Protein AF-A0A2S9FW70-F1 (afdb_monomer_lite)

Secondary structure (DSSP, 8-state):
-PPTT---------TTSTTTTGGGGGGGGG-HHHHHHHHHTTTSS--SS-BTTTB----HHHHHHHHHHTS-------SS--TT-

Foldseek 3Di:
DDDVVDDDDDDDDACPDQCLQPQLGPCCVVPQQVSQVVSCVPPVDGDPCHYPPNHYNHHPVNVVVVLVVVVPDPDDDDPPDDPVD

Radius of gyration: 15.77 Å; chains: 1; bounding box: 40×20×42 Å

Structure (mmCIF, N/CA/C/O backbone):
data_AF-A0A2S9FW70-F1
#
_entry.id   AF-A0A2S9FW70-F1
#
loop_
_atom_site.group_PDB
_atom_site.id
_atom_site.type_symbol
_atom_site.label_atom_id
_atom_site.label_alt_id
_atom_site.label_comp_id
_atom_site.label_asym_id
_atom_site.label_entity_id
_atom_site.label_seq_id
_atom_site.pdbx_PDB_ins_code
_atom_site.Cartn_x
_atom_site.Cartn_y
_atom_site.Cartn_z
_atom_site.occupancy
_atom_site.B_iso_or_equiv
_atom_site.auth_seq_id
_atom_site.auth_comp_id
_atom_site.auth_asym_id
_atom_site.auth_atom_id
_atom_site.pdbx_PDB_model_num
ATOM 1 N N . VAL A 1 1 ? -1.859 10.866 -18.184 1.00 83.88 1 VAL A N 1
ATOM 2 C CA . VAL A 1 1 ? -1.124 9.672 -18.675 1.00 83.88 1 VAL A CA 1
ATOM 3 C C . VAL A 1 1 ? 0.209 10.136 -19.245 1.00 83.88 1 VAL A C 1
ATOM 5 O O . VAL A 1 1 ? 0.262 11.261 -19.734 1.00 83.88 1 VAL A O 1
ATOM 8 N N . THR A 1 2 ? 1.283 9.357 -19.104 1.00 94.69 2 THR A N 1
ATOM 9 C CA . THR A 1 2 ? 2.612 9.710 -19.633 1.00 94.69 2 THR A CA 1
ATOM 10 C C . THR A 1 2 ? 2.682 9.481 -21.146 1.00 94.69 2 THR A C 1
ATOM 12 O O . THR A 1 2 ? 1.949 8.663 -21.695 1.00 94.69 2 THR A O 1
ATOM 15 N N . ARG A 1 3 ? 3.564 10.214 -21.837 1.00 96.31 3 ARG A N 1
ATOM 16 C CA . ARG A 1 3 ? 3.920 9.920 -23.237 1.00 96.31 3 ARG A CA 1
ATOM 17 C C . ARG A 1 3 ? 4.643 8.563 -23.341 1.00 96.31 3 ARG A C 1
ATOM 19 O O . ARG A 1 3 ? 5.220 8.141 -22.335 1.00 96.31 3 ARG A O 1
ATOM 26 N N . PRO A 1 4 ? 4.695 7.918 -24.523 1.00 94.81 4 PRO A N 1
ATOM 27 C CA . PRO A 1 4 ? 5.512 6.720 -24.728 1.00 94.81 4 PRO A CA 1
ATOM 28 C C . PRO A 1 4 ? 6.959 6.916 -24.245 1.00 94.81 4 PRO A C 1
ATOM 30 O O . PRO A 1 4 ? 7.562 7.964 -24.495 1.00 94.81 4 PRO A O 1
ATOM 33 N N . GLY A 1 5 ? 7.485 5.933 -23.507 1.00 93.75 5 GLY A N 1
ATOM 34 C CA . GLY A 1 5 ? 8.801 5.996 -22.852 1.00 93.75 5 GLY A CA 1
ATOM 35 C C . GLY A 1 5 ? 8.872 6.887 -21.600 1.00 93.75 5 GLY A C 1
ATOM 36 O O . GLY A 1 5 ? 9.957 7.113 -21.070 1.00 93.75 5 GLY A O 1
ATOM 37 N N . GLY A 1 6 ? 7.749 7.439 -21.131 1.00 96.38 6 GLY A N 1
ATOM 38 C CA . GLY A 1 6 ? 7.692 8.246 -19.911 1.00 96.38 6 GLY A CA 1
ATOM 39 C C . GLY A 1 6 ? 7.682 7.411 -18.626 1.00 96.38 6 GLY A C 1
ATOM 40 O O . GLY A 1 6 ? 7.183 6.291 -18.603 1.00 96.38 6 GLY A O 1
ATOM 41 N N . LEU A 1 7 ? 8.181 7.994 -17.533 1.00 96.00 7 LEU A N 1
ATOM 42 C CA . LEU A 1 7 ? 8.253 7.362 -16.212 1.00 96.00 7 LEU A CA 1
ATOM 43 C C . LEU A 1 7 ? 6.971 7.591 -15.397 1.00 96.00 7 LEU A C 1
ATOM 45 O O . LEU A 1 7 ? 6.506 8.725 -15.275 1.00 96.00 7 LEU A O 1
ATOM 49 N N . VAL A 1 8 ? 6.453 6.533 -14.772 1.00 95.69 8 VAL A N 1
ATOM 50 C CA . VAL A 1 8 ? 5.386 6.605 -13.762 1.00 95.69 8 VAL A CA 1
ATOM 51 C C . VAL A 1 8 ? 5.966 6.219 -12.405 1.00 95.69 8 VAL A C 1
ATOM 53 O O . VAL A 1 8 ? 6.612 5.183 -12.275 1.00 95.69 8 VAL A O 1
ATOM 56 N N . VAL A 1 9 ? 5.715 7.040 -11.384 1.00 95.50 9 VAL A N 1
ATOM 57 C CA . VAL A 1 9 ? 6.062 6.725 -9.993 1.00 95.50 9 VAL A CA 1
ATOM 58 C C . VAL A 1 9 ? 4.780 6.417 -9.237 1.00 95.50 9 VAL A C 1
ATOM 60 O O . VAL A 1 9 ? 3.883 7.256 -9.161 1.00 95.50 9 VAL A O 1
ATOM 63 N N . LEU A 1 10 ? 4.705 5.219 -8.662 1.00 94.62 10 LEU A N 1
ATOM 64 C CA . LEU A 1 10 ? 3.601 4.798 -7.808 1.00 94.62 10 LEU A CA 1
ATOM 65 C C . LEU A 1 10 ? 4.089 4.670 -6.372 1.00 94.62 10 LEU A C 1
ATOM 67 O O . LEU A 1 10 ? 5.137 4.091 -6.099 1.00 94.62 10 LEU A O 1
ATOM 71 N N . SER A 1 11 ? 3.308 5.218 -5.451 1.00 93.88 11 SER A N 1
ATOM 72 C CA . SER A 1 11 ? 3.566 5.140 -4.021 1.00 93.88 11 SER A CA 1
ATOM 73 C C . SER A 1 11 ? 2.245 4.928 -3.308 1.00 93.88 11 SER A C 1
ATOM 75 O O . SER A 1 11 ? 1.264 5.616 -3.589 1.00 93.88 11 SER A O 1
ATOM 77 N N . TYR A 1 12 ? 2.219 3.959 -2.404 1.00 93.88 12 TYR A N 1
ATOM 78 C CA . TYR A 1 12 ? 1.056 3.643 -1.595 1.00 93.88 12 TYR A CA 1
ATOM 79 C C . TYR A 1 12 ? 1.507 3.200 -0.206 1.00 93.88 12 TYR A C 1
ATOM 81 O O . TYR A 1 12 ? 2.596 2.650 -0.021 1.00 93.88 12 TYR A O 1
ATOM 89 N N . THR A 1 13 ? 0.663 3.461 0.788 1.00 94.31 13 THR A N 1
ATOM 90 C CA . THR A 1 13 ? 0.877 2.953 2.140 1.00 94.31 13 THR A CA 1
ATOM 91 C C . THR A 1 13 ? 0.520 1.475 2.160 1.00 94.31 13 THR A C 1
ATOM 93 O O . THR A 1 13 ? -0.593 1.096 1.805 1.00 94.31 13 THR A O 1
ATOM 96 N N . VAL A 1 14 ? 1.463 0.635 2.576 1.00 95.38 14 VAL A N 1
ATOM 97 C CA . VAL A 1 14 ? 1.232 -0.808 2.681 1.00 95.38 14 VAL A CA 1
ATOM 98 C C . VAL A 1 14 ? 0.213 -1.098 3.782 1.00 95.38 14 VAL A C 1
ATOM 100 O O . VAL A 1 14 ? 0.313 -0.546 4.880 1.00 95.38 14 VAL A O 1
ATOM 103 N N . TRP A 1 15 ? -0.750 -1.982 3.504 1.00 96.31 15 TRP A N 1
ATOM 104 C CA . TRP A 1 15 ? -1.843 -2.288 4.433 1.00 96.31 15 TRP A CA 1
ATOM 105 C C . TRP A 1 15 ? -1.350 -2.755 5.797 1.00 96.31 15 TRP A C 1
ATOM 107 O O . TRP A 1 15 ? -1.887 -2.335 6.803 1.00 96.31 15 TRP A O 1
ATOM 117 N N . LEU A 1 16 ? -0.311 -3.592 5.832 1.00 93.50 16 LEU A N 1
ATOM 118 C CA . LEU A 1 16 ? 0.237 -4.134 7.078 1.00 93.50 16 LEU A CA 1
ATOM 119 C C . LEU A 1 16 ? 1.213 -3.180 7.784 1.00 93.50 16 LEU A C 1
ATOM 121 O O . LEU A 1 16 ? 1.806 -3.550 8.796 1.00 93.50 16 LEU A O 1
ATOM 125 N N . GLY A 1 17 ? 1.410 -1.968 7.264 1.00 92.31 17 GLY A N 1
ATOM 126 C CA . GLY A 1 17 ? 2.248 -0.952 7.891 1.00 92.31 17 GLY A CA 1
ATOM 127 C C . GLY A 1 17 ? 1.507 -0.191 8.995 1.00 92.31 17 GLY A C 1
ATOM 128 O O . GLY A 1 17 ? 0.278 -0.135 8.994 1.00 92.31 17 GLY A O 1
ATOM 129 N N . PRO A 1 18 ? 2.231 0.499 9.893 1.00 92.88 18 PRO A N 1
ATOM 130 C CA . PRO A 1 18 ? 1.629 1.216 11.025 1.00 92.88 18 PRO A CA 1
ATOM 131 C C . PRO A 1 18 ? 0.637 2.314 10.606 1.00 92.88 18 PRO A C 1
ATOM 133 O O . PRO A 1 18 ? -0.222 2.711 11.389 1.00 92.88 18 PRO A O 1
ATOM 136 N N . PHE A 1 19 ? 0.728 2.783 9.359 1.00 93.56 19 PHE A N 1
ATOM 137 C CA . PHE A 1 19 ? -0.139 3.812 8.787 1.00 93.56 19 PHE A CA 1
ATOM 138 C C . PHE A 1 19 ? -1.190 3.262 7.809 1.00 93.56 19 PHE A C 1
ATOM 140 O O . PHE A 1 19 ? -1.947 4.049 7.243 1.00 93.56 19 PHE A O 1
ATOM 147 N N . GLY A 1 20 ? -1.263 1.939 7.604 1.00 95.75 20 GLY A N 1
ATOM 148 C CA . GLY A 1 20 ? -2.145 1.310 6.609 1.00 95.75 20 GLY A CA 1
ATOM 149 C C . GLY A 1 20 ? -3.628 1.611 6.828 1.00 95.75 20 GLY A C 1
ATOM 150 O O . GLY A 1 20 ? -4.386 1.779 5.876 1.00 95.75 20 GLY A O 1
ATOM 151 N N . GLY A 1 21 ? -4.035 1.771 8.089 1.00 96.44 21 GLY A N 1
ATOM 152 C CA . GLY A 1 21 ? -5.404 2.120 8.462 1.00 96.44 21 GLY A CA 1
ATOM 153 C C . GLY A 1 21 ? -5.796 3.586 8.275 1.00 96.44 21 GLY A C 1
ATOM 154 O O . GLY A 1 21 ? -6.970 3.905 8.459 1.00 96.44 21 GLY A O 1
ATOM 155 N N . HIS A 1 22 ? -4.859 4.484 7.947 1.00 96.19 22 HIS A N 1
ATOM 156 C CA . HIS A 1 22 ? -5.101 5.930 7.914 1.00 96.19 22 HIS A CA 1
ATOM 157 C C . HIS A 1 22 ? -5.833 6.412 9.184 1.00 96.19 22 HIS A C 1
ATOM 159 O O . HIS A 1 22 ? -5.348 6.210 10.296 1.00 96.19 22 HIS A O 1
ATOM 165 N N . GLU A 1 23 ? -7.018 7.005 9.044 1.00 96.94 23 GLU A N 1
ATOM 166 C CA . GLU A 1 23 ? -7.818 7.522 10.158 1.00 96.94 23 GLU A CA 1
ATOM 167 C 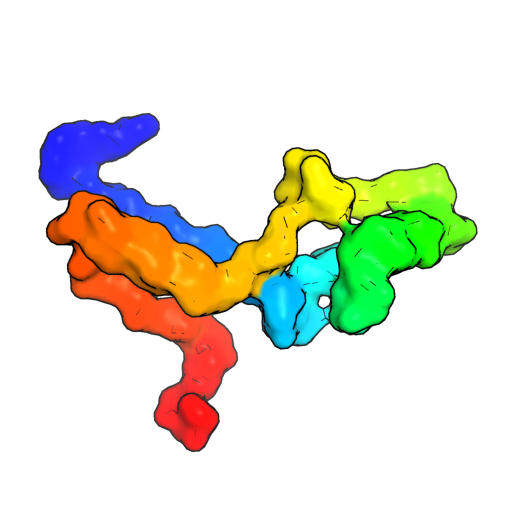C . GLU A 1 23 ? -8.321 6.428 11.109 1.00 96.94 23 GLU A C 1
ATOM 169 O O . GLU A 1 23 ? -8.575 6.691 12.282 1.00 96.94 23 GLU A O 1
ATOM 174 N N . MET A 1 24 ? -8.410 5.180 10.639 1.00 96.50 24 MET A N 1
ATOM 175 C CA . MET A 1 24 ? -8.747 4.035 11.486 1.00 96.50 24 MET A CA 1
ATOM 176 C C . MET A 1 24 ? -7.579 3.627 12.406 1.00 96.50 24 MET A C 1
ATOM 178 O O . MET A 1 24 ? -7.756 2.799 13.308 1.00 96.50 24 MET A O 1
ATOM 182 N N . GLY A 1 25 ? -6.379 4.183 12.194 1.00 95.25 25 GLY A N 1
ATOM 183 C CA . GLY A 1 25 ? -5.175 3.890 12.970 1.00 95.25 25 GLY A CA 1
ATOM 184 C C . GLY A 1 25 ? -4.849 2.396 12.997 1.00 95.25 25 GLY A C 1
ATOM 185 O O . GLY A 1 25 ? -5.184 1.653 12.077 1.00 95.25 25 GLY A O 1
ATOM 186 N N . LEU A 1 26 ? -4.249 1.917 14.089 1.00 96.81 26 LEU A N 1
ATOM 187 C CA . LEU A 1 26 ? -3.865 0.506 14.259 1.00 96.81 26 LEU A CA 1
ATOM 188 C C . LEU A 1 26 ? -5.058 -0.468 14.312 1.00 96.81 26 LEU A C 1
ATOM 190 O O . LEU A 1 26 ? -4.867 -1.679 14.271 1.00 96.81 26 LEU A O 1
ATOM 194 N N . THR A 1 27 ? -6.304 0.016 14.372 1.00 96.56 27 THR A N 1
ATOM 195 C CA . THR A 1 27 ? -7.473 -0.879 14.420 1.00 96.56 27 THR A CA 1
ATOM 196 C C . THR A 1 27 ? -7.700 -1.637 13.112 1.00 96.56 27 THR A C 1
ATOM 198 O O . THR A 1 27 ? -8.383 -2.658 13.122 1.00 96.56 27 THR A O 1
ATOM 201 N N . HIS A 1 28 ? -7.080 -1.198 12.011 1.00 96.88 28 HIS A N 1
ATOM 202 C CA . HIS A 1 28 ? -7.132 -1.868 10.711 1.00 96.88 28 HIS A CA 1
ATOM 203 C C . HIS A 1 28 ? -6.574 -3.302 10.732 1.00 96.88 28 HIS A C 1
ATOM 205 O O . HIS A 1 28 ? -7.071 -4.152 9.994 1.00 96.88 28 HIS A O 1
ATOM 211 N N . TYR A 1 29 ? -5.632 -3.609 11.634 1.00 96.50 29 TYR A N 1
ATOM 212 C CA . TYR A 1 29 ? -5.137 -4.976 11.849 1.00 96.50 29 TYR A CA 1
ATOM 213 C C . TYR A 1 29 ? -6.229 -5.941 12.332 1.00 96.50 29 TYR A C 1
ATOM 215 O O . TYR A 1 29 ? -6.114 -7.147 12.145 1.00 96.50 29 TYR A O 1
ATOM 223 N N . LEU A 1 30 ? -7.315 -5.420 12.911 1.00 95.31 30 LEU A N 1
ATOM 224 C CA . LEU A 1 30 ? -8.472 -6.202 13.356 1.00 95.31 30 LEU A CA 1
ATOM 225 C C . LEU A 1 30 ? -9.521 -6.401 12.242 1.00 95.31 30 LEU A C 1
ATOM 227 O O . LEU A 1 30 ? -10.612 -6.908 12.508 1.00 95.31 30 LEU A O 1
ATOM 231 N N . GLY A 1 31 ? -9.214 -5.973 11.013 1.00 96.00 31 GLY A N 1
ATOM 232 C CA . GLY A 1 31 ? -10.083 -6.044 9.840 1.00 96.00 31 GLY A CA 1
ATOM 233 C C . GLY A 1 31 ? -10.624 -4.676 9.418 1.00 96.00 31 GLY A C 1
ATOM 234 O O . GLY A 1 31 ? -11.164 -3.924 10.229 1.00 96.00 31 GLY A O 1
ATOM 235 N N . GLY A 1 32 ? -10.528 -4.362 8.122 1.00 96.38 32 GLY A N 1
ATOM 236 C CA . GLY A 1 32 ? -10.809 -3.020 7.600 1.00 96.38 32 GLY A CA 1
ATOM 237 C C . GLY A 1 32 ? -12.255 -2.550 7.758 1.00 96.38 32 GLY A C 1
ATOM 238 O O . GLY A 1 32 ? -12.490 -1.433 8.211 1.00 96.38 32 GLY A O 1
ATOM 239 N N . ARG A 1 33 ? -13.244 -3.413 7.490 1.00 96.56 33 ARG A N 1
ATOM 240 C CA . ARG A 1 33 ? -14.663 -3.057 7.675 1.00 96.56 33 ARG A CA 1
ATOM 241 C C . ARG A 1 33 ? -14.998 -2.770 9.142 1.00 96.56 33 ARG A C 1
ATOM 243 O O . ARG A 1 33 ? -15.589 -1.739 9.449 1.00 96.56 33 ARG A O 1
ATOM 250 N N . ARG A 1 34 ? -14.532 -3.632 10.054 1.00 96.88 34 ARG A N 1
ATOM 251 C CA . ARG A 1 34 ? -14.687 -3.443 11.506 1.00 96.88 34 ARG A CA 1
ATOM 252 C C . ARG A 1 34 ? -13.995 -2.164 11.983 1.00 96.88 34 ARG A C 1
ATOM 254 O O . ARG A 1 34 ? -14.530 -1.457 12.835 1.00 96.88 34 ARG A O 1
ATOM 261 N N . ALA A 1 35 ? -12.81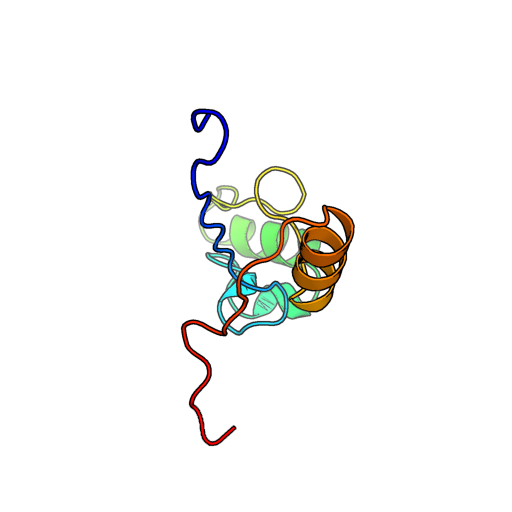7 -1.865 11.446 1.00 97.19 35 ALA A N 1
ATOM 262 C CA . ALA A 1 35 ? -12.069 -0.654 11.758 1.00 97.19 35 ALA A CA 1
ATOM 263 C C . ALA A 1 35 ? -12.819 0.614 11.309 1.00 97.19 35 ALA A C 1
ATOM 265 O O . ALA A 1 35 ? -12.942 1.555 12.093 1.00 97.19 35 ALA A O 1
ATOM 266 N N . ALA A 1 36 ? -13.413 0.611 10.112 1.00 97.06 36 ALA A N 1
ATOM 267 C CA . ALA A 1 36 ? -14.207 1.728 9.597 1.00 97.06 36 ALA A CA 1
ATOM 268 C C . ALA A 1 36 ? -15.499 1.946 10.404 1.00 97.06 36 ALA A C 1
ATOM 270 O O . ALA A 1 36 ? -15.837 3.079 10.755 1.00 97.06 36 ALA A O 1
ATOM 271 N N . GLU A 1 37 ? -16.204 0.867 10.760 1.00 96.31 37 GLU A N 1
ATOM 272 C CA . GLU A 1 37 ? -17.369 0.915 11.655 1.00 96.31 37 GLU A CA 1
ATOM 273 C C . GLU A 1 37 ? -16.991 1.475 13.032 1.00 96.31 37 GLU A C 1
ATOM 275 O O . GLU A 1 37 ? -17.671 2.358 13.554 1.00 96.31 37 GLU A O 1
ATOM 280 N N . ARG A 1 38 ? -15.881 1.002 13.617 1.00 96.38 38 ARG A N 1
ATOM 281 C CA . ARG A 1 38 ? -15.380 1.488 14.909 1.00 96.38 38 ARG A CA 1
ATOM 282 C C . ARG A 1 38 ? -15.000 2.961 14.855 1.00 96.38 38 ARG A C 1
ATOM 284 O O . ARG A 1 38 ? -15.350 3.679 15.787 1.00 96.38 38 ARG A O 1
ATOM 291 N N . TYR A 1 39 ? -14.298 3.387 13.803 1.00 96.75 39 TYR A N 1
ATOM 292 C CA . TYR A 1 39 ? -13.968 4.792 13.580 1.00 96.75 39 TYR A CA 1
ATOM 293 C C . TYR A 1 39 ? -15.251 5.611 13.593 1.00 96.75 39 TYR A C 1
ATOM 295 O O . TYR A 1 39 ? -15.389 6.449 14.467 1.00 96.75 39 TYR A O 1
ATOM 303 N N . THR A 1 40 ? -16.228 5.269 12.747 1.00 97.19 40 THR A N 1
ATOM 304 C CA . THR A 1 40 ? -17.482 6.024 12.542 1.00 97.19 40 THR A CA 1
ATOM 305 C C . THR A 1 40 ? -18.272 6.278 13.831 1.00 97.19 40 THR A C 1
ATOM 307 O O . THR A 1 40 ? -18.908 7.321 13.961 1.00 97.19 40 THR A O 1
ATOM 310 N N . ARG A 1 41 ? -18.203 5.378 14.823 1.00 96.06 41 ARG A N 1
ATOM 311 C CA . ARG A 1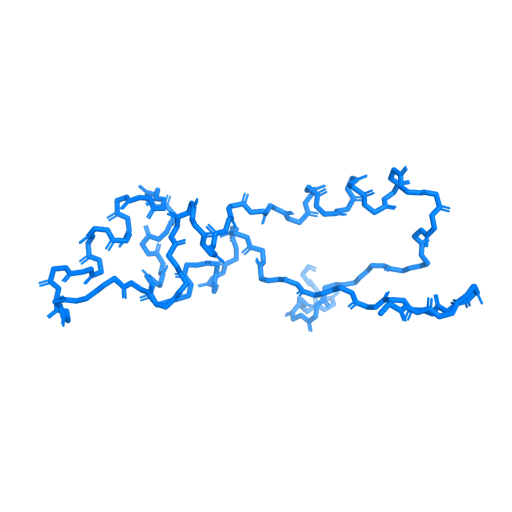 41 ? -18.916 5.535 16.107 1.00 96.06 41 ARG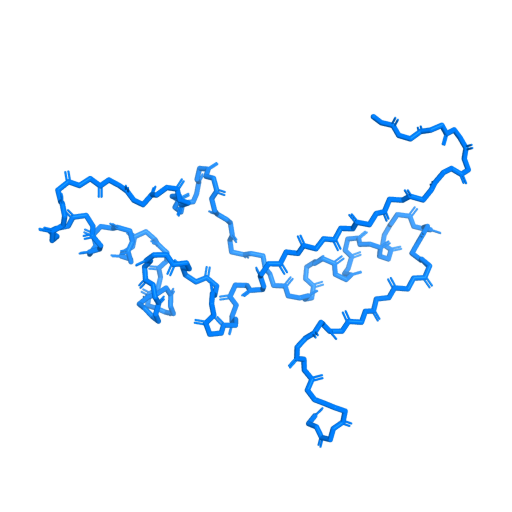 A CA 1
ATOM 312 C C . ARG A 1 41 ? -18.539 6.799 16.884 1.00 96.06 41 ARG A C 1
ATOM 314 O O . ARG A 1 41 ? -19.368 7.281 17.645 1.00 96.06 41 ARG A O 1
ATOM 321 N N . LYS A 1 42 ? -17.305 7.301 16.752 1.00 91.81 42 LYS A N 1
ATOM 322 C CA . LYS A 1 42 ? -16.817 8.452 17.535 1.00 91.81 42 LYS A CA 1
ATOM 323 C C . LYS A 1 42 ? -17.047 9.813 16.849 1.00 91.81 42 LYS A C 1
ATOM 325 O O . LYS A 1 42 ? -17.586 10.691 17.513 1.00 91.81 42 LYS A O 1
ATOM 330 N N . PRO A 1 43 ? -16.660 10.028 15.577 1.00 92.94 43 PRO A N 1
ATOM 331 C CA . PRO A 1 43 ? -16.845 11.288 14.870 1.00 92.94 43 PRO A CA 1
ATOM 332 C C . PRO A 1 43 ? -18.183 11.368 14.113 1.00 92.94 43 PRO A C 1
ATOM 334 O O . PRO A 1 43 ? -18.519 12.431 13.610 1.00 92.94 43 PRO A O 1
ATOM 337 N N . GLY A 1 44 ? -18.948 10.273 14.001 1.00 94.75 44 GLY A N 1
ATOM 338 C CA . GLY A 1 44 ? -20.260 10.261 13.341 1.00 94.75 44 GLY A CA 1
ATOM 339 C C . GLY A 1 44 ? -20.222 10.234 11.808 1.00 94.75 44 GLY A C 1
ATOM 340 O O . GLY A 1 44 ? -21.274 10.272 11.179 1.00 94.75 44 GLY A O 1
ATOM 341 N N . HIS A 1 45 ? -19.041 10.136 11.193 1.00 96.00 45 HIS A N 1
ATOM 342 C CA . HIS A 1 45 ? -18.874 10.031 9.742 1.00 96.00 45 HIS A CA 1
ATOM 343 C C . HIS A 1 45 ? -17.876 8.930 9.361 1.00 96.00 45 HIS A C 1
ATOM 345 O O . HIS A 1 45 ? -17.046 8.504 10.170 1.00 96.00 45 HIS A O 1
ATOM 351 N N . ARG A 1 46 ? -17.958 8.460 8.111 1.00 95.69 46 ARG A N 1
ATOM 352 C CA . ARG A 1 46 ? -17.017 7.475 7.554 1.00 95.69 46 ARG A CA 1
ATOM 353 C C . ARG A 1 46 ? -15.610 8.080 7.434 1.00 95.69 46 ARG A C 1
ATOM 355 O O . ARG A 1 46 ? -15.502 9.298 7.272 1.00 95.69 46 ARG A O 1
ATOM 362 N N . PRO A 1 47 ? -14.540 7.264 7.484 1.00 96.06 47 PRO A N 1
ATOM 363 C CA . PRO A 1 47 ? -13.205 7.736 7.131 1.00 96.06 47 PRO A CA 1
ATOM 364 C C . PRO A 1 47 ? -13.193 8.320 5.711 1.00 96.06 47 PRO A C 1
ATOM 366 O O . PRO A 1 47 ? -13.874 7.809 4.825 1.00 96.06 47 PRO A O 1
ATOM 369 N N . LYS A 1 48 ? -12.371 9.339 5.468 1.00 96.62 48 LYS A N 1
ATOM 370 C CA . LYS A 1 48 ? -12.044 9.855 4.130 1.00 96.62 48 LYS A CA 1
ATOM 371 C C . LYS A 1 48 ? -11.542 8.735 3.214 1.00 96.62 48 LYS A C 1
ATOM 373 O O . LYS A 1 48 ? -11.925 8.655 2.049 1.00 96.62 48 LYS A O 1
ATOM 378 N N . ASN A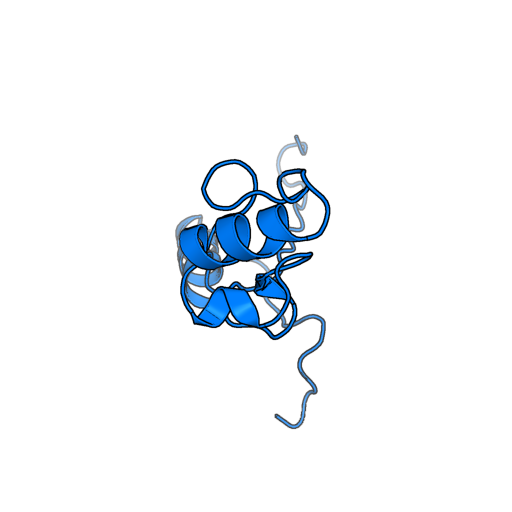 1 49 ? -10.679 7.883 3.763 1.00 96.12 49 ASN A N 1
ATOM 379 C CA . ASN A 1 49 ? -10.169 6.682 3.110 1.00 96.12 49 ASN A CA 1
ATOM 380 C C . ASN A 1 49 ? -10.957 5.480 3.634 1.00 96.12 49 ASN A C 1
ATOM 382 O O . ASN A 1 49 ? -10.556 4.844 4.612 1.00 96.12 49 ASN A O 1
ATOM 386 N N . ASP A 1 50 ? -12.107 5.219 3.021 1.00 96.44 50 ASP A N 1
ATOM 387 C CA . ASP A 1 50 ? -13.044 4.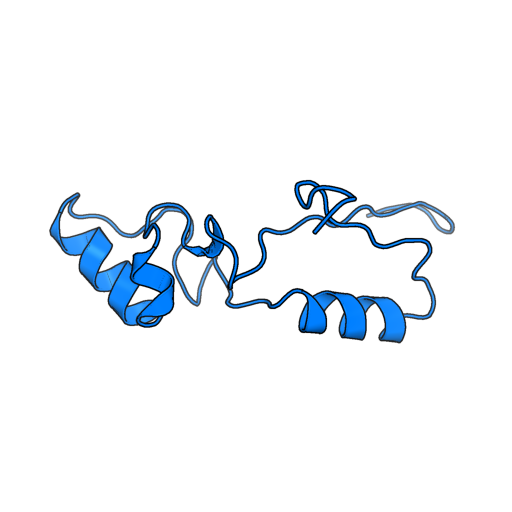213 3.493 1.00 96.44 50 ASP A CA 1
ATOM 388 C C . ASP A 1 50 ? -12.723 2.830 2.916 1.00 96.44 50 ASP A C 1
ATOM 390 O O . ASP A 1 50 ? -12.478 2.648 1.719 1.00 96.44 50 ASP A O 1
ATOM 394 N N . TYR A 1 51 ? -12.692 1.839 3.803 1.00 97.12 51 TYR A N 1
ATOM 395 C CA . TYR A 1 51 ? -12.266 0.492 3.464 1.00 97.12 51 TYR A CA 1
ATOM 396 C C . TYR A 1 51 ? -13.224 -0.164 2.466 1.00 97.12 51 TYR A C 1
ATOM 398 O O . TYR A 1 51 ? -14.423 -0.275 2.721 1.00 97.12 51 TYR A O 1
ATOM 406 N N . GLY A 1 52 ? -12.668 -0.652 1.357 1.00 94.69 52 GLY A N 1
ATOM 407 C CA . GLY A 1 52 ? -13.402 -1.317 0.281 1.00 94.69 52 GLY A CA 1
ATOM 408 C C . GLY A 1 52 ? -14.004 -0.372 -0.761 1.00 94.69 52 GLY A C 1
ATOM 409 O O . GLY A 1 52 ? -14.543 -0.863 -1.748 1.00 94.69 52 GLY A O 1
ATOM 410 N N . SER A 1 53 ? -13.897 0.949 -0.583 1.00 95.88 53 SER A N 1
ATOM 411 C CA . SER A 1 53 ? -14.353 1.940 -1.570 1.00 95.88 53 SER A CA 1
ATOM 412 C C . SER A 1 53 ? -13.218 2.836 -2.065 1.00 95.88 53 SER A C 1
ATOM 414 O O . SER A 1 53 ? -12.998 2.928 -3.270 1.00 95.88 53 SER A O 1
ATOM 416 N N . SER A 1 54 ? -12.471 3.463 -1.154 1.00 95.12 54 SER A N 1
ATOM 417 C CA . SER A 1 54 ? -11.328 4.335 -1.470 1.00 95.12 54 SER A CA 1
ATOM 418 C C . SER A 1 54 ? -10.025 3.912 -0.788 1.00 95.12 54 SER A C 1
ATOM 420 O O . SER A 1 54 ? -8.960 4.428 -1.124 1.00 95.12 54 SER A O 1
ATOM 422 N N . LEU A 1 55 ? -10.085 2.942 0.127 1.00 96.62 55 LEU A N 1
ATOM 423 C CA . LEU A 1 55 ? -8.935 2.306 0.761 1.00 96.62 55 LEU A CA 1
ATOM 424 C C . LEU A 1 55 ? -8.980 0.790 0.571 1.00 96.62 55 LEU A C 1
ATOM 426 O O . LEU A 1 55 ? -9.977 0.141 0.889 1.00 96.62 55 LEU A O 1
ATOM 430 N N . PHE A 1 56 ? -7.868 0.215 0.122 1.00 96.06 56 PHE A N 1
ATOM 431 C CA . PHE A 1 56 ? -7.756 -1.211 -0.179 1.00 96.06 56 PHE A CA 1
ATOM 432 C C . PHE A 1 56 ? -6.609 -1.848 0.606 1.00 96.06 56 PHE A C 1
ATOM 434 O O . PHE A 1 56 ? -5.571 -1.224 0.828 1.00 96.06 56 PHE A O 1
ATOM 441 N N . ALA A 1 57 ? -6.789 -3.106 1.014 1.00 96.31 57 ALA A N 1
ATOM 442 C CA . ALA A 1 57 ? -5.781 -3.872 1.746 1.00 96.31 57 ALA A CA 1
ATOM 443 C C . ALA A 1 57 ? -4.667 -4.388 0.816 1.00 96.31 57 ALA A C 1
ATOM 445 O O . ALA A 1 57 ? -4.534 -5.590 0.607 1.00 96.31 57 ALA A O 1
ATOM 446 N N . VAL A 1 58 ? -3.878 -3.479 0.241 1.00 96.25 58 VAL A N 1
ATOM 447 C CA . VAL A 1 58 ? -2.771 -3.824 -0.662 1.00 96.25 58 VAL A CA 1
ATOM 448 C C . VAL A 1 58 ? -1.501 -4.081 0.148 1.00 96.25 58 VAL A C 1
ATOM 450 O O . VAL A 1 58 ? -1.028 -3.208 0.885 1.00 96.25 58 VAL A O 1
ATOM 453 N N . SER A 1 59 ? -0.932 -5.281 0.029 1.00 95.50 59 SER A N 1
ATOM 454 C CA . SER A 1 59 ? 0.367 -5.595 0.630 1.00 95.50 59 SER A CA 1
ATOM 455 C C . SER A 1 59 ? 1.523 -5.088 -0.238 1.00 95.50 59 SER A C 1
ATOM 457 O O . SER A 1 59 ? 1.371 -4.891 -1.442 1.00 95.50 59 SER A O 1
ATOM 459 N N . ALA A 1 60 ? 2.717 -4.950 0.351 1.00 95.50 60 ALA A N 1
ATOM 460 C CA . ALA A 1 60 ? 3.935 -4.697 -0.427 1.00 95.50 60 ALA A CA 1
ATOM 461 C C . ALA A 1 60 ? 4.134 -5.768 -1.515 1.00 95.50 60 ALA A C 1
ATOM 463 O O . ALA A 1 60 ? 4.489 -5.463 -2.650 1.00 95.50 60 ALA A O 1
ATOM 464 N N . SER A 1 61 ? 3.852 -7.029 -1.169 1.00 96.25 61 SER A N 1
ATOM 465 C CA . SER A 1 61 ? 4.006 -8.159 -2.081 1.00 96.25 61 SER A CA 1
ATOM 466 C C . SER A 1 61 ? 3.056 -8.091 -3.280 1.00 96.25 61 SER A C 1
ATOM 468 O O . SER A 1 61 ? 3.458 -8.464 -4.378 1.00 96.25 61 SER A O 1
ATOM 470 N N . ASP A 1 62 ? 1.835 -7.573 -3.102 1.00 96.69 62 ASP A N 1
ATOM 471 C CA . ASP A 1 62 ? 0.871 -7.411 -4.195 1.00 96.69 62 ASP A CA 1
ATOM 472 C C . ASP A 1 62 ? 1.371 -6.399 -5.218 1.00 96.69 62 ASP A C 1
ATOM 474 O O . ASP A 1 62 ? 1.408 -6.703 -6.409 1.00 96.69 62 ASP A O 1
ATOM 478 N N . GLY A 1 63 ? 1.821 -5.223 -4.768 1.00 95.81 63 GLY A N 1
ATOM 479 C CA . GLY A 1 63 ? 2.330 -4.216 -5.695 1.00 95.81 63 GLY A CA 1
ATOM 480 C C . GLY A 1 63 ? 3.649 -4.619 -6.351 1.00 95.81 63 GLY A C 1
ATOM 481 O O . GLY A 1 63 ? 3.842 -4.309 -7.521 1.00 95.81 63 GLY A O 1
ATOM 482 N N . LEU A 1 64 ? 4.530 -5.350 -5.653 1.00 96.75 64 LEU A N 1
ATOM 483 C CA . LEU A 1 64 ? 5.760 -5.886 -6.253 1.00 96.75 64 LEU A CA 1
ATOM 484 C C . LEU A 1 64 ? 5.462 -6.946 -7.319 1.00 96.75 64 LEU A C 1
ATOM 486 O O . LEU A 1 64 ? 6.029 -6.882 -8.408 1.00 96.75 64 LEU A O 1
ATOM 490 N N . ARG A 1 65 ? 4.550 -7.890 -7.043 1.00 97.94 65 ARG A N 1
ATOM 491 C CA . ARG A 1 65 ? 4.113 -8.887 -8.036 1.00 97.94 65 ARG A CA 1
ATOM 492 C C . ARG A 1 65 ? 3.471 -8.224 -9.248 1.00 97.94 65 ARG A C 1
ATOM 494 O O . ARG A 1 65 ? 3.810 -8.571 -10.374 1.00 97.94 65 ARG A O 1
ATOM 501 N N . TRP A 1 66 ? 2.577 -7.264 -9.021 1.00 97.25 66 TRP A N 1
ATOM 502 C CA . TRP A 1 66 ? 1.936 -6.519 -10.099 1.00 97.25 66 TRP A CA 1
ATOM 503 C C . TRP A 1 66 ? 2.965 -5.766 -10.948 1.00 97.25 66 TRP A C 1
ATOM 505 O O . TRP A 1 66 ? 2.972 -5.930 -12.164 1.00 97.25 66 TRP A O 1
ATOM 515 N N . ALA A 1 67 ? 3.882 -5.019 -10.329 1.00 97.19 67 ALA A N 1
ATOM 516 C CA . ALA A 1 67 ? 4.896 -4.263 -11.060 1.00 97.19 67 ALA A CA 1
ATOM 517 C C . ALA A 1 67 ? 5.831 -5.179 -11.864 1.00 97.19 67 ALA A C 1
ATOM 519 O O . ALA A 1 67 ? 6.139 -4.883 -13.010 1.00 97.19 67 ALA A O 1
ATOM 520 N N . ALA A 1 68 ? 6.240 -6.322 -11.306 1.00 97.50 68 ALA A N 1
ATOM 521 C CA . ALA A 1 68 ? 7.021 -7.306 -12.053 1.00 97.50 68 ALA A CA 1
ATOM 522 C C . ALA A 1 68 ? 6.241 -7.863 -13.257 1.00 97.50 68 ALA A C 1
ATOM 524 O O . ALA A 1 68 ? 6.811 -8.046 -14.329 1.00 97.50 68 ALA A O 1
ATOM 525 N N . SER A 1 69 ? 4.931 -8.089 -13.104 1.00 98.19 69 SER A N 1
ATOM 526 C CA . SER A 1 69 ? 4.080 -8.621 -14.175 1.00 98.19 69 SER A CA 1
ATOM 527 C C . SER A 1 69 ? 3.872 -7.667 -15.356 1.00 98.19 69 SER A C 1
ATOM 529 O O . SER A 1 69 ? 3.440 -8.120 -16.412 1.00 98.19 69 SER A O 1
ATOM 531 N N . THR A 1 70 ? 4.187 -6.371 -15.217 1.00 96.25 70 THR A N 1
ATOM 532 C CA . THR A 1 70 ? 4.095 -5.426 -16.342 1.00 96.25 70 THR A CA 1
ATOM 533 C C . THR A 1 70 ? 5.262 -5.553 -17.318 1.00 96.25 70 THR A C 1
ATOM 535 O O . THR A 1 70 ? 5.137 -5.115 -18.453 1.00 96.25 70 THR A O 1
ATOM 538 N N . GLY A 1 71 ? 6.396 -6.122 -16.889 1.00 96.75 71 GLY A N 1
ATOM 539 C CA . GLY A 1 71 ? 7.638 -6.143 -17.669 1.00 96.75 71 GLY A CA 1
ATOM 540 C C . GLY A 1 71 ? 8.417 -4.818 -17.682 1.00 96.75 71 GLY A C 1
ATOM 541 O O . GLY A 1 71 ? 9.514 -4.780 -18.228 1.00 96.75 71 GLY A O 1
ATOM 542 N N . ASP A 1 72 ? 7.902 -3.767 -17.032 1.00 96.06 72 ASP A N 1
ATOM 543 C CA . ASP A 1 72 ? 8.450 -2.396 -17.067 1.00 96.06 72 ASP A CA 1
ATOM 544 C C . ASP A 1 72 ? 8.962 -1.903 -15.697 1.00 96.06 72 ASP A C 1
ATOM 546 O O . ASP A 1 72 ? 9.182 -0.707 -15.480 1.00 96.06 72 ASP A O 1
ATOM 550 N N . LEU A 1 73 ? 9.121 -2.800 -14.719 1.00 97.19 73 LEU A N 1
ATOM 551 C CA . LEU A 1 73 ? 9.617 -2.429 -13.393 1.00 97.19 73 LEU A CA 1
ATOM 552 C C . LEU A 1 73 ? 11.086 -1.985 -13.461 1.00 97.19 73 LEU A C 1
ATOM 554 O O . LEU A 1 73 ? 11.985 -2.804 -13.621 1.00 97.19 73 LEU A O 1
ATOM 558 N N . ILE A 1 74 ? 11.328 -0.688 -13.250 1.00 97.06 74 ILE A N 1
ATOM 559 C CA . ILE A 1 74 ? 12.683 -0.117 -13.206 1.00 97.06 74 ILE A CA 1
ATOM 560 C C . ILE A 1 74 ? 13.303 -0.205 -11.806 1.00 97.06 74 ILE A C 1
ATOM 562 O O . ILE A 1 74 ? 14.472 -0.555 -11.661 1.00 97.06 74 ILE A O 1
ATOM 566 N N . ALA A 1 75 ? 12.543 0.136 -10.761 1.00 96.38 75 ALA A N 1
ATOM 567 C CA . ALA A 1 75 ? 13.021 0.109 -9.382 1.00 96.38 75 ALA A CA 1
ATOM 568 C C . ALA A 1 75 ? 11.865 0.031 -8.380 1.00 96.38 75 ALA A C 1
ATOM 570 O O . ALA A 1 75 ? 10.792 0.592 -8.603 1.00 96.38 75 ALA A O 1
ATOM 571 N N . ALA A 1 76 ? 12.123 -0.601 -7.235 1.00 96.06 76 ALA A N 1
ATOM 572 C CA . ALA A 1 76 ? 11.256 -0.573 -6.065 1.00 96.06 76 ALA A CA 1
ATOM 573 C C . ALA A 1 76 ? 12.109 -0.417 -4.804 1.00 96.06 76 ALA A C 1
ATOM 575 O O . ALA A 1 76 ? 13.123 -1.093 -4.643 1.00 96.06 76 ALA A O 1
ATOM 576 N N . PHE A 1 77 ? 11.706 0.480 -3.910 1.00 93.44 77 PHE A N 1
ATOM 577 C CA . PHE A 1 77 ? 12.406 0.718 -2.652 1.00 93.44 77 PHE A CA 1
ATOM 578 C C . PHE A 1 77 ? 11.417 1.150 -1.566 1.00 93.44 77 PHE A C 1
ATOM 580 O O . PHE A 1 77 ? 10.416 1.812 -1.861 1.00 93.44 77 PHE A O 1
ATOM 587 N N . PRO A 1 78 ? 11.673 0.802 -0.297 1.00 92.06 78 PRO A N 1
ATOM 588 C CA . PRO A 1 78 ? 10.861 1.296 0.798 1.00 92.06 78 PRO A CA 1
ATOM 589 C C . PRO A 1 78 ? 11.169 2.773 1.069 1.00 92.06 78 PRO A C 1
ATOM 591 O O . PRO A 1 78 ? 12.323 3.165 1.214 1.00 92.06 78 PRO A O 1
ATOM 594 N N . ARG A 1 79 ? 10.131 3.605 1.198 1.00 89.88 79 ARG A N 1
ATOM 595 C CA . ARG A 1 79 ? 10.310 5.044 1.464 1.00 89.88 79 ARG A CA 1
ATOM 596 C C . ARG A 1 79 ? 10.764 5.351 2.895 1.00 89.88 79 ARG A C 1
ATOM 598 O O . ARG A 1 79 ? 11.461 6.334 3.113 1.00 89.88 79 ARG A O 1
ATOM 605 N N . TYR A 1 80 ? 10.337 4.535 3.857 1.00 87.25 80 TYR A N 1
ATOM 606 C CA . TYR A 1 80 ? 10.530 4.794 5.290 1.00 87.25 80 TYR A CA 1
ATOM 607 C C . TYR A 1 80 ? 11.172 3.629 6.049 1.00 87.25 80 TYR A C 1
ATOM 609 O O . TYR A 1 80 ? 11.330 3.718 7.262 1.00 87.25 80 TYR A O 1
ATOM 617 N N . HIS A 1 81 ? 11.527 2.536 5.365 1.00 82.88 81 HIS A N 1
ATOM 618 C CA . HIS A 1 81 ? 12.220 1.430 6.019 1.00 82.88 81 HIS A CA 1
ATOM 619 C C . HIS A 1 81 ? 13.695 1.802 6.175 1.00 82.88 81 HIS A C 1
ATOM 621 O O . HIS A 1 81 ? 14.331 2.163 5.177 1.00 82.88 81 HIS A O 1
ATOM 627 N N . PRO A 1 82 ? 14.249 1.762 7.394 1.00 83.88 82 PRO A N 1
ATOM 628 C CA . PRO A 1 82 ? 15.654 2.057 7.578 1.00 83.88 82 PRO A CA 1
ATOM 629 C C . PRO A 1 82 ? 16.510 0.973 6.919 1.00 83.88 82 PRO A C 1
ATOM 631 O O . PRO A 1 82 ? 16.117 -0.187 6.852 1.00 83.88 82 PRO A O 1
ATOM 634 N N . ARG A 1 83 ? 17.711 1.350 6.465 1.00 83.31 83 ARG A N 1
ATOM 635 C CA . ARG A 1 83 ? 18.638 0.436 5.768 1.00 83.31 83 ARG A CA 1
ATOM 636 C C . ARG A 1 83 ? 19.173 -0.701 6.650 1.00 83.31 83 ARG A C 1
ATOM 638 O O . ARG A 1 83 ? 19.800 -1.608 6.123 1.00 83.31 83 ARG A O 1
ATOM 645 N N . TRP A 1 84 ? 19.002 -0.600 7.968 1.00 84.56 84 TRP A N 1
ATOM 646 C CA . TRP A 1 84 ? 19.507 -1.555 8.957 1.00 84.56 84 TRP A CA 1
ATOM 647 C C . TRP A 1 84 ? 18.477 -2.606 9.386 1.00 84.56 84 TRP A C 1
ATOM 649 O O . TRP A 1 84 ? 18.847 -3.530 10.106 1.00 84.56 84 TRP A O 1
ATOM 659 N N . ALA A 1 85 ? 17.210 -2.439 8.998 1.00 71.19 85 ALA A N 1
ATOM 660 C CA . ALA A 1 85 ? 16.130 -3.375 9.292 1.00 71.19 85 ALA A CA 1
ATOM 661 C C . ALA A 1 85 ? 15.785 -4.191 8.049 1.00 71.19 85 ALA A C 1
ATOM 663 O O . ALA A 1 85 ? 15.865 -3.615 6.937 1.00 71.19 85 ALA A O 1
#

pLDDT: mean 94.62, std 4.16, range [71.19, 98.19]

Sequence (85 aa):
VTRPGGLVVLSYTVWLGPFGGHEMGLTHYLGGRRAAERYTRKPGHRPKNDYGSSLFAVSASDGLRWAASTGDLIAAFPRYHPRWA